Protein AF-A0A0G1DIU6-F1 (afdb_monomer_lite)

Radius of gyration: 13.84 Å; chains: 1; bounding box: 32×25×38 Å

Foldseek 3Di:
DPDFDDPPDDDDPVRVVVLVVVLVVVLVVLCVVCVVVVDDDSVVCNVCSSVVSCCVVRPVVPPPDDPD

Organism: NCBI:txid1619052

Sequence (68 aa):
MKSLPKLGSSLSAEHIAFLNTFSTSCRRSILEMTTNAASGHPGGSLSCIDYLSLLYAFIISQSGDPVI

Structure (mmCIF, N/CA/C/O backbone):
data_AF-A0A0G1DIU6-F1
#
_entry.id   AF-A0A0G1DIU6-F1
#
loop_
_atom_site.group_PDB
_atom_site.id
_atom_site.type_symbol
_atom_site.label_atom_id
_atom_site.label_alt_id
_atom_site.label_comp_id
_atom_site.label_asym_id
_atom_site.label_entity_id
_atom_site.label_seq_id
_atom_site.pdbx_PDB_ins_code
_atom_site.Cartn_x
_atom_site.Cartn_y
_atom_site.Cartn_z
_atom_site.occupancy
_atom_site.B_iso_or_equiv
_atom_site.auth_seq_id
_atom_site.auth_comp_id
_atom_site.auth_asym_id
_atom_site.auth_atom_id
_atom_site.pdbx_PDB_model_num
ATOM 1 N N . MET A 1 1 ? -20.325 7.735 5.399 1.00 47.41 1 MET A N 1
ATOM 2 C CA . MET A 1 1 ? -18.901 7.331 5.442 1.00 47.41 1 MET A CA 1
ATOM 3 C C . MET A 1 1 ? -18.687 6.484 6.682 1.00 47.41 1 MET A C 1
ATOM 5 O O . MET A 1 1 ? -19.166 6.884 7.735 1.00 47.41 1 MET A O 1
ATOM 9 N N . LYS A 1 2 ? -18.046 5.314 6.569 1.00 58.28 2 LYS A N 1
ATOM 10 C CA . LYS A 1 2 ? -17.616 4.552 7.755 1.00 58.28 2 LYS A CA 1
ATOM 11 C C . LYS A 1 2 ? -16.541 5.372 8.481 1.00 58.28 2 LYS A C 1
ATOM 13 O O . LYS A 1 2 ? -15.723 5.999 7.813 1.00 58.28 2 LYS A O 1
ATOM 18 N N . SER A 1 3 ? -16.597 5.438 9.808 1.00 75.44 3 SER A N 1
ATOM 19 C CA . SER A 1 3 ? -15.674 6.255 10.605 1.0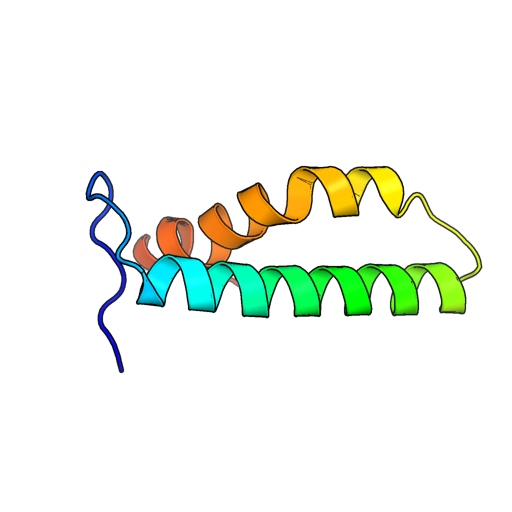0 75.44 3 SER A CA 1
ATOM 20 C C . SER A 1 3 ? -14.244 5.737 10.484 1.00 75.44 3 SER A C 1
ATOM 22 O O . SER A 1 3 ? -14.034 4.530 10.578 1.00 75.44 3 SER A O 1
ATOM 24 N N . LEU A 1 4 ? -13.272 6.639 10.339 1.00 83.00 4 LEU A N 1
ATOM 25 C CA . LEU A 1 4 ? -11.856 6.292 10.464 1.00 83.00 4 LEU A CA 1
ATOM 26 C C . LEU A 1 4 ? -11.568 5.724 11.868 1.00 83.00 4 LEU A C 1
ATOM 28 O O . LEU A 1 4 ? -12.196 6.162 12.842 1.00 83.00 4 LEU A O 1
ATOM 32 N N . PRO A 1 5 ? -10.641 4.758 12.001 1.00 87.94 5 PRO A N 1
ATOM 33 C CA . PRO A 1 5 ? -10.237 4.263 13.310 1.00 87.94 5 PRO A CA 1
ATOM 34 C C . PRO A 1 5 ? -9.576 5.384 14.114 1.00 87.94 5 PRO A C 1
ATOM 36 O O . PRO A 1 5 ? -8.728 6.106 13.596 1.00 87.94 5 PRO A O 1
ATOM 39 N N . LYS A 1 6 ? -9.907 5.501 15.403 1.00 87.06 6 LYS A N 1
ATOM 40 C CA . LYS A 1 6 ? -9.193 6.422 16.297 1.00 87.06 6 LYS A CA 1
ATOM 41 C C . LYS A 1 6 ? -7.743 5.967 16.452 1.00 87.06 6 LYS A C 1
ATOM 43 O O . LYS A 1 6 ? -7.487 4.769 16.607 1.00 87.06 6 LYS A O 1
ATOM 48 N N . LEU A 1 7 ? -6.803 6.905 16.457 1.00 86.94 7 LEU A N 1
ATOM 49 C CA . LEU A 1 7 ? -5.393 6.585 16.666 1.00 86.94 7 LEU A CA 1
ATOM 50 C C . LEU A 1 7 ? -5.191 5.830 17.994 1.00 86.94 7 LEU A C 1
ATOM 52 O O . LEU A 1 7 ? -5.777 6.186 19.015 1.00 86.94 7 LEU A O 1
ATOM 56 N N . GLY A 1 8 ? -4.397 4.758 17.963 1.00 84.25 8 GLY A N 1
ATOM 57 C CA . GLY A 1 8 ? -4.151 3.891 19.123 1.00 84.25 8 GLY A CA 1
ATOM 58 C C . GLY A 1 8 ? -5.245 2.854 19.409 1.00 84.25 8 GLY A C 1
ATOM 59 O O . GLY A 1 8 ? -5.066 2.019 20.293 1.00 84.25 8 GLY A O 1
ATOM 60 N N . SER A 1 9 ? -6.358 2.859 18.666 1.00 90.25 9 SER A N 1
ATOM 61 C CA . SER A 1 9 ? -7.367 1.796 18.749 1.00 90.25 9 SER A CA 1
ATOM 62 C C . SER A 1 9 ? -7.028 0.608 17.843 1.00 90.25 9 SER A C 1
ATOM 64 O O . SER A 1 9 ? -6.324 0.744 16.842 1.00 90.25 9 SER A O 1
ATOM 66 N N . SER A 1 10 ? -7.529 -0.577 18.201 1.00 93.06 10 SER A N 1
ATOM 67 C CA . SER A 1 10 ? -7.398 -1.771 17.360 1.00 93.06 10 SER A CA 1
ATOM 68 C C . SER A 1 10 ? -8.243 -1.653 16.089 1.00 93.06 10 SER A C 1
ATOM 70 O O . SER A 1 10 ? -9.336 -1.085 16.102 1.00 93.06 10 SER A O 1
ATOM 72 N N . LEU A 1 11 ? -7.749 -2.218 14.987 1.00 93.50 11 LEU A N 1
ATOM 73 C CA . LEU A 1 11 ? -8.474 -2.243 13.718 1.00 93.50 11 LEU A CA 1
ATOM 74 C C . LEU A 1 11 ? -9.580 -3.305 13.738 1.00 93.50 11 LEU A C 1
ATOM 76 O O . LEU A 1 11 ? -9.381 -4.406 14.247 1.00 93.50 11 LEU A O 1
ATOM 80 N N . SER A 1 12 ? -10.733 -2.986 13.145 1.00 95.44 12 SER A N 1
ATOM 81 C CA . SER A 1 12 ? -11.784 -3.971 12.899 1.00 95.44 12 SER A CA 1
ATOM 82 C C . SER A 1 12 ? -11.457 -4.813 11.662 1.00 95.44 12 SER A C 1
ATOM 84 O O . SER A 1 12 ? -10.587 -4.461 10.856 1.00 95.44 12 SER A O 1
ATOM 86 N N . ALA A 1 13 ? -12.196 -5.906 11.469 1.00 96.00 13 ALA A N 1
ATOM 87 C CA . ALA A 1 13 ? -12.064 -6.741 10.279 1.00 96.00 13 ALA A CA 1
ATOM 88 C C . ALA A 1 13 ? -12.311 -5.945 8.983 1.00 96.00 13 ALA A C 1
ATOM 90 O O . ALA A 1 13 ? -11.614 -6.138 7.989 1.00 96.00 13 ALA A O 1
ATOM 91 N N . GLU A 1 14 ? -13.248 -4.996 8.998 1.00 94.56 14 GLU A N 1
ATOM 92 C CA . GLU A 1 14 ? -13.549 -4.137 7.853 1.00 94.56 14 GLU A CA 1
ATOM 93 C C . GLU A 1 14 ? -12.409 -3.164 7.541 1.00 94.56 14 GLU A C 1
ATOM 95 O O . GLU A 1 14 ? -12.120 -2.929 6.369 1.00 94.56 14 GLU A O 1
ATOM 100 N N . HIS A 1 15 ? -11.745 -2.613 8.564 1.00 94.56 15 HIS A N 1
ATOM 101 C CA . HIS A 1 15 ? -10.561 -1.768 8.376 1.00 94.56 15 HIS A CA 1
ATOM 102 C C . HIS A 1 15 ? -9.428 -2.550 7.708 1.00 94.56 15 HIS A C 1
ATOM 104 O O . HIS A 1 15 ? -8.812 -2.058 6.763 1.00 94.56 15 HIS A O 1
ATOM 110 N N . ILE A 1 16 ? -9.190 -3.785 8.155 1.00 95.75 16 ILE A N 1
ATOM 111 C CA . ILE A 1 16 ? -8.179 -4.671 7.568 1.00 95.75 16 ILE A CA 1
ATOM 112 C C . ILE A 1 16 ? -8.550 -5.028 6.122 1.00 95.75 16 ILE A C 1
ATOM 114 O O . ILE A 1 16 ? -7.706 -4.953 5.233 1.00 95.75 16 ILE A O 1
ATOM 118 N N . ALA A 1 17 ? -9.817 -5.353 5.854 1.00 96.62 17 ALA A N 1
ATOM 119 C CA . ALA A 1 17 ? -10.290 -5.654 4.503 1.00 96.62 17 ALA A CA 1
ATOM 120 C C . ALA A 1 17 ? -10.128 -4.459 3.546 1.00 96.62 17 ALA A C 1
ATOM 122 O O . ALA A 1 17 ? -9.711 -4.631 2.396 1.00 96.62 17 ALA A O 1
ATOM 123 N N . PHE A 1 18 ? -10.409 -3.245 4.027 1.00 95.38 18 PHE A N 1
ATOM 124 C CA . PHE A 1 18 ? -10.163 -2.020 3.272 1.00 95.38 18 PHE A CA 1
ATOM 125 C C . PHE A 1 18 ? -8.674 -1.850 2.955 1.00 95.38 18 PHE A C 1
ATOM 127 O O . PHE A 1 18 ? -8.328 -1.679 1.787 1.00 95.38 18 PHE A O 1
ATOM 134 N N . LEU A 1 19 ? -7.796 -1.950 3.961 1.00 96.19 19 LEU A N 1
ATOM 135 C CA . LEU A 1 19 ? -6.350 -1.805 3.769 1.00 96.19 19 LEU A CA 1
ATOM 136 C C . LEU A 1 19 ? -5.799 -2.842 2.793 1.00 96.19 19 LEU A C 1
ATOM 138 O O . LEU A 1 19 ? -5.031 -2.470 1.915 1.00 96.19 19 LEU A O 1
ATOM 142 N N . ASN A 1 20 ? -6.243 -4.099 2.877 1.00 97.62 20 ASN A N 1
ATOM 143 C CA . ASN A 1 20 ? -5.848 -5.149 1.935 1.00 97.62 20 ASN A CA 1
ATOM 144 C C . ASN A 1 20 ? -6.269 -4.821 0.496 1.00 97.62 20 ASN A C 1
ATOM 146 O O . ASN A 1 20 ? -5.495 -5.007 -0.443 1.00 97.62 20 ASN A O 1
ATOM 150 N N . THR A 1 21 ? -7.490 -4.318 0.306 1.00 98.12 21 THR A N 1
ATOM 151 C CA . THR A 1 21 ? -7.993 -3.940 -1.025 1.00 98.12 21 THR A CA 1
ATOM 152 C C . THR A 1 21 ? -7.221 -2.745 -1.586 1.00 98.12 21 THR A C 1
ATOM 154 O O . THR A 1 21 ? -6.822 -2.736 -2.756 1.00 98.12 21 THR A O 1
ATOM 157 N N . PHE A 1 22 ? -6.980 -1.743 -0.741 1.00 96.94 22 PHE A N 1
ATOM 158 C CA . PHE A 1 22 ? -6.239 -0.542 -1.099 1.00 96.94 22 PHE A CA 1
ATOM 159 C C . PHE A 1 22 ? -4.782 -0.868 -1.442 1.00 96.94 22 PHE A C 1
ATOM 161 O O . PHE A 1 22 ? -4.326 -0.552 -2.540 1.00 96.94 22 PHE A O 1
ATOM 168 N N . SER A 1 23 ? -4.077 -1.596 -0.573 1.00 98.25 23 SER A N 1
ATOM 169 C CA . SER A 1 23 ? -2.678 -1.956 -0.790 1.00 98.25 23 SER A CA 1
ATOM 170 C C . SER A 1 23 ? -2.506 -2.871 -2.004 1.00 98.25 23 SER A C 1
ATOM 172 O O . SER A 1 23 ? -1.567 -2.687 -2.774 1.00 98.25 23 SER A O 1
ATOM 174 N N . THR A 1 24 ? -3.436 -3.797 -2.263 1.00 98.56 24 THR A N 1
ATOM 175 C CA . THR A 1 24 ? -3.453 -4.610 -3.498 1.00 98.56 24 THR A CA 1
ATOM 176 C C . THR A 1 24 ? -3.589 -3.739 -4.746 1.00 98.56 24 THR A C 1
ATOM 178 O O . THR A 1 24 ? -2.867 -3.940 -5.725 1.00 98.56 24 THR A O 1
ATOM 181 N N . SER A 1 25 ? -4.454 -2.724 -4.705 1.00 98.56 25 SER A N 1
ATOM 182 C CA . SER A 1 25 ? -4.595 -1.772 -5.811 1.00 98.56 25 SER A CA 1
ATOM 183 C C . SER A 1 25 ? -3.304 -0.981 -6.039 1.00 98.56 25 SER A C 1
ATOM 185 O O . SER A 1 25 ? -2.864 -0.858 -7.179 1.00 98.56 25 SER A O 1
ATOM 187 N N . CYS A 1 26 ? -2.639 -0.529 -4.971 1.00 98.25 26 CYS A N 1
ATOM 188 C CA . CYS A 1 26 ? -1.336 0.129 -5.070 1.00 98.25 26 CYS A CA 1
ATOM 189 C C . CYS A 1 26 ? -0.257 -0.793 -5.654 1.00 98.25 26 CYS A C 1
ATOM 191 O O . CYS A 1 26 ? 0.508 -0.359 -6.512 1.00 98.25 26 CYS A O 1
ATOM 193 N N . ARG A 1 27 ? -0.205 -2.068 -5.241 1.00 98.62 27 ARG A N 1
ATOM 194 C CA . ARG A 1 27 ? 0.733 -3.062 -5.797 1.00 98.62 27 ARG A CA 1
ATOM 195 C C . ARG A 1 27 ? 0.549 -3.231 -7.299 1.00 98.62 27 ARG A C 1
ATOM 197 O O . ARG A 1 27 ? 1.537 -3.235 -8.030 1.00 98.62 27 ARG A O 1
ATOM 204 N N . ARG A 1 28 ? -0.703 -3.325 -7.758 1.00 98.69 28 ARG A N 1
ATOM 205 C CA . ARG A 1 28 ? -1.024 -3.376 -9.188 1.00 98.69 28 ARG A CA 1
ATOM 206 C C . ARG A 1 28 ? -0.497 -2.135 -9.907 1.00 98.69 28 ARG A C 1
ATOM 208 O O . ARG A 1 28 ? 0.243 -2.289 -10.870 1.00 98.69 28 ARG A O 1
ATOM 215 N N . SER A 1 29 ? -0.795 -0.936 -9.405 1.00 98.56 29 SER A N 1
ATOM 216 C CA . SER A 1 29 ? -0.309 0.309 -10.015 1.00 98.56 29 SER A CA 1
ATOM 217 C C . SER A 1 29 ? 1.220 0.386 -10.055 1.00 98.56 29 SER A C 1
ATOM 219 O O . SER A 1 29 ? 1.780 0.771 -11.073 1.00 98.56 29 SER A O 1
ATOM 221 N N . ILE A 1 30 ? 1.916 -0.023 -8.988 1.00 98.50 30 ILE A N 1
ATOM 222 C CA . ILE A 1 30 ? 3.389 -0.075 -8.946 1.00 98.50 30 ILE A CA 1
ATOM 223 C C . ILE A 1 30 ? 3.934 -0.982 -10.052 1.00 98.50 30 ILE A C 1
ATOM 225 O O . ILE A 1 30 ? 4.870 -0.603 -10.760 1.00 98.50 30 ILE A O 1
ATOM 229 N N . LEU A 1 31 ? 3.357 -2.175 -10.206 1.00 98.56 31 LEU A N 1
ATOM 230 C CA . LEU A 1 31 ? 3.762 -3.119 -11.244 1.00 98.56 31 LEU A CA 1
ATOM 231 C C . LEU A 1 31 ? 3.471 -2.569 -12.640 1.00 98.56 31 LEU A C 1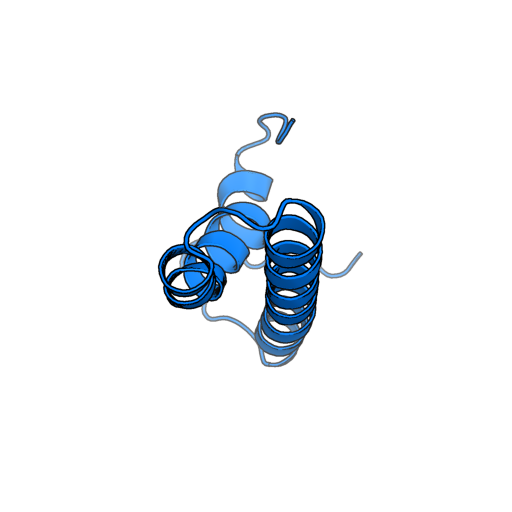
ATOM 233 O O . LEU A 1 31 ? 4.361 -2.596 -13.483 1.00 98.56 31 LEU A O 1
ATOM 237 N N . GLU A 1 32 ? 2.279 -2.020 -12.875 1.00 98.69 32 GLU A N 1
ATOM 238 C CA . GLU A 1 32 ? 1.910 -1.392 -14.149 1.00 98.69 32 GLU A CA 1
ATOM 239 C C . GLU A 1 32 ? 2.879 -0.255 -14.501 1.00 98.69 32 GLU A C 1
ATOM 241 O O . GLU A 1 32 ? 3.436 -0.234 -15.595 1.00 98.69 32 GLU A O 1
ATOM 246 N N . MET A 1 33 ? 3.152 0.653 -13.561 1.00 98.31 33 MET A N 1
ATOM 247 C CA . 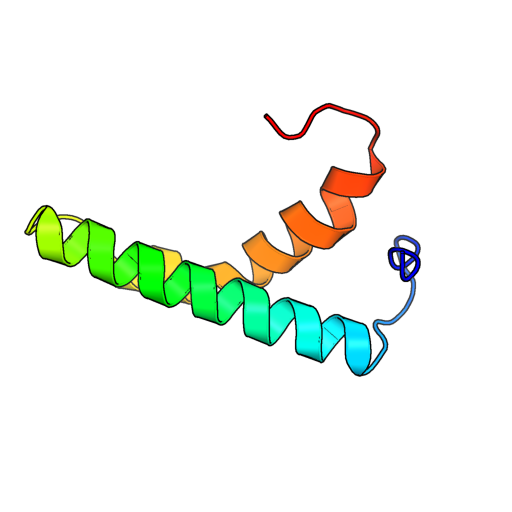MET A 1 33 ? 4.052 1.790 -13.766 1.00 98.31 33 MET A CA 1
ATOM 248 C C . MET A 1 33 ? 5.486 1.353 -14.079 1.00 98.31 33 MET A C 1
ATOM 250 O O . MET A 1 33 ? 6.072 1.830 -15.048 1.00 98.31 33 MET A O 1
ATOM 254 N N . THR A 1 34 ? 6.053 0.449 -13.276 1.00 98.19 34 THR A N 1
ATOM 255 C CA . THR A 1 34 ? 7.445 -0.009 -13.453 1.00 98.19 34 THR A CA 1
ATOM 256 C C . THR A 1 34 ? 7.619 -0.881 -14.694 1.00 98.19 34 THR A C 1
ATOM 258 O O . THR A 1 34 ? 8.629 -0.768 -15.386 1.00 98.19 34 THR A O 1
ATOM 261 N N . THR A 1 35 ? 6.610 -1.688 -15.033 1.00 98.31 35 THR A N 1
ATOM 262 C CA . THR A 1 35 ? 6.594 -2.480 -16.271 1.00 98.31 35 THR A CA 1
ATOM 263 C C . THR A 1 35 ? 6.518 -1.570 -17.492 1.00 98.31 35 THR A C 1
ATOM 265 O O . THR A 1 35 ? 7.340 -1.699 -18.394 1.00 98.31 35 THR A O 1
ATOM 268 N N . ASN A 1 36 ? 5.590 -0.607 -17.505 1.00 98.50 36 ASN A N 1
ATOM 269 C CA . ASN A 1 36 ? 5.428 0.330 -18.621 1.00 98.50 36 ASN A CA 1
ATOM 270 C C . ASN A 1 36 ? 6.667 1.212 -18.823 1.00 98.50 36 ASN A C 1
ATOM 272 O O . ASN A 1 36 ? 7.028 1.517 -19.955 1.00 98.50 36 ASN A O 1
ATOM 276 N N . ALA A 1 37 ? 7.333 1.607 -17.736 1.00 98.25 37 ALA A N 1
ATOM 277 C CA . ALA A 1 37 ? 8.571 2.379 -17.789 1.00 98.25 37 ALA A CA 1
ATOM 278 C C . ALA A 1 37 ? 9.820 1.527 -18.087 1.00 98.25 37 ALA A C 1
ATOM 280 O O . ALA A 1 37 ? 10.910 2.091 -18.203 1.00 98.25 37 ALA A O 1
ATOM 281 N N . ALA A 1 38 ? 9.689 0.193 -18.139 1.00 97.56 38 ALA A N 1
ATOM 282 C CA . ALA A 1 38 ? 10.786 -0.773 -18.249 1.00 97.56 38 ALA A CA 1
ATOM 283 C C . ALA A 1 38 ? 11.955 -0.498 -17.274 1.00 97.56 38 ALA A C 1
ATOM 285 O O . ALA A 1 38 ? 13.120 -0.749 -17.584 1.00 97.56 38 ALA A O 1
ATOM 286 N N . SER A 1 39 ? 11.655 0.070 -16.103 1.00 97.38 39 SER A N 1
ATOM 287 C CA . SER A 1 39 ? 12.649 0.541 -15.139 1.00 97.38 39 SER A CA 1
ATOM 288 C C . SER A 1 39 ? 12.074 0.643 -13.723 1.00 97.38 39 SER A C 1
ATOM 290 O O . SER A 1 39 ? 10.861 0.691 -13.512 1.00 97.38 39 SER A O 1
ATOM 292 N N . GLY A 1 40 ? 12.969 0.678 -12.733 1.00 94.69 40 GLY A N 1
ATOM 293 C CA . GLY A 1 40 ? 12.629 0.787 -11.313 1.00 94.69 40 GLY A CA 1
ATOM 294 C C . GLY A 1 40 ? 12.815 -0.513 -10.525 1.00 94.69 40 GLY A C 1
ATOM 295 O O . GLY A 1 40 ? 13.247 -1.532 -11.056 1.00 94.69 40 GLY A O 1
ATOM 296 N N . HIS A 1 41 ? 12.508 -0.456 -9.225 1.00 94.81 41 HIS A N 1
ATOM 297 C CA . HIS A 1 41 ? 12.671 -1.564 -8.275 1.00 94.81 41 HIS A CA 1
ATOM 298 C C . HIS A 1 41 ? 11.342 -1.860 -7.557 1.00 94.81 41 HIS A C 1
ATOM 300 O O . HIS A 1 41 ? 11.157 -1.427 -6.416 1.00 94.81 41 HIS A O 1
ATOM 306 N N . PRO A 1 42 ? 10.402 -2.595 -8.186 1.00 96.81 42 PRO A N 1
ATOM 307 C CA . PRO A 1 42 ? 9.086 -2.837 -7.596 1.00 96.81 42 PRO A CA 1
ATOM 308 C C . PRO A 1 42 ? 9.175 -3.615 -6.276 1.00 96.81 42 PRO A C 1
ATOM 310 O O . PRO A 1 42 ? 8.400 -3.355 -5.367 1.00 96.81 42 PRO A O 1
ATOM 313 N N . GLY A 1 43 ? 10.152 -4.514 -6.106 1.00 96.81 43 GLY A N 1
ATOM 314 C CA . GLY A 1 43 ? 10.291 -5.301 -4.874 1.00 96.81 43 GLY A CA 1
ATOM 315 C C . GLY A 1 43 ? 10.403 -4.456 -3.596 1.00 96.81 43 GLY A C 1
ATOM 316 O O . GLY A 1 43 ? 9.839 -4.827 -2.569 1.00 96.81 43 GLY A O 1
ATOM 317 N N . GLY A 1 44 ? 11.070 -3.297 -3.667 1.00 95.38 44 GLY A N 1
ATOM 318 C CA . GLY A 1 44 ? 11.223 -2.396 -2.522 1.00 95.38 44 GLY A CA 1
ATOM 319 C C . GLY A 1 44 ? 9.913 -1.725 -2.111 1.00 95.38 44 GLY A C 1
ATOM 320 O O . GLY A 1 44 ? 9.592 -1.678 -0.930 1.00 95.38 44 GLY A O 1
ATOM 321 N N . SER A 1 45 ? 9.123 -1.247 -3.073 1.00 96.38 45 SER A N 1
ATOM 322 C CA . SER A 1 45 ? 7.825 -0.632 -2.785 1.00 96.38 45 SER A CA 1
ATOM 323 C C . SER A 1 45 ? 6.762 -1.672 -2.428 1.00 96.38 45 SER A C 1
ATOM 325 O O . SER A 1 45 ? 5.978 -1.449 -1.512 1.00 96.38 45 SER A O 1
ATOM 327 N N . LEU A 1 46 ? 6.758 -2.842 -3.074 1.00 97.94 46 LEU A N 1
ATOM 328 C CA . LEU A 1 46 ? 5.820 -3.931 -2.776 1.00 97.94 46 LEU A CA 1
ATOM 329 C C . LEU A 1 46 ? 5.975 -4.488 -1.350 1.00 97.94 46 LEU A C 1
ATOM 331 O O . LEU A 1 46 ? 4.976 -4.918 -0.768 1.00 97.94 46 LEU A O 1
ATOM 335 N N . SER A 1 47 ? 7.193 -4.488 -0.794 1.00 97.56 47 SER A N 1
ATOM 336 C CA . SER A 1 47 ? 7.463 -5.006 0.555 1.00 97.56 47 SER A CA 1
ATOM 337 C C . SER A 1 47 ? 6.983 -4.072 1.668 1.00 97.56 47 SER A C 1
ATOM 339 O O . SER A 1 47 ? 6.599 -4.547 2.734 1.00 97.56 47 SER A O 1
ATOM 341 N N . CYS A 1 48 ? 6.951 -2.758 1.427 1.00 97.75 48 CYS A N 1
ATOM 342 C CA . CYS A 1 48 ? 6.554 -1.766 2.430 1.00 97.75 48 CYS A CA 1
ATOM 343 C C . CYS A 1 48 ? 5.128 -1.220 2.252 1.00 97.75 48 CYS A C 1
ATOM 345 O O . CYS A 1 48 ? 4.643 -0.476 3.107 1.00 97.75 48 CYS A O 1
ATOM 347 N N . ILE A 1 49 ? 4.434 -1.576 1.167 1.00 98.06 49 ILE A N 1
ATOM 348 C CA . ILE A 1 49 ? 3.183 -0.915 0.773 1.00 98.06 49 ILE A CA 1
ATOM 349 C C . ILE A 1 49 ? 2.041 -1.046 1.789 1.00 98.06 49 ILE A C 1
ATOM 351 O O . ILE A 1 49 ? 1.217 -0.139 1.867 1.00 98.06 49 ILE A O 1
ATOM 355 N N . ASP A 1 50 ? 1.982 -2.111 2.596 1.00 97.50 50 ASP A N 1
ATOM 356 C CA . ASP A 1 50 ? 0.946 -2.239 3.634 1.00 97.50 50 ASP A CA 1
ATOM 357 C C . ASP A 1 50 ? 1.146 -1.209 4.758 1.00 97.50 50 ASP A C 1
ATOM 359 O O . ASP A 1 50 ? 0.176 -0.606 5.222 1.00 97.50 50 ASP A O 1
ATOM 363 N N . TYR A 1 51 ? 2.400 -0.926 5.136 1.00 96.81 51 TYR A N 1
ATOM 364 C CA . TYR A 1 51 ? 2.721 0.124 6.108 1.00 96.81 51 TYR A CA 1
ATOM 365 C C . TYR A 1 51 ? 2.339 1.504 5.581 1.00 96.81 51 TYR A C 1
ATOM 367 O O . TYR A 1 51 ? 1.693 2.279 6.285 1.00 96.81 51 TYR A O 1
ATOM 375 N N . LEU A 1 52 ? 2.702 1.802 4.330 1.00 96.44 52 LEU A N 1
ATOM 376 C CA . LEU A 1 52 ? 2.367 3.078 3.696 1.00 96.44 52 LEU A CA 1
ATOM 377 C C . LEU A 1 52 ? 0.852 3.238 3.530 1.00 96.44 52 LEU A C 1
ATOM 379 O O . LEU A 1 52 ? 0.315 4.313 3.781 1.00 96.44 52 LEU A O 1
ATOM 383 N N . SER A 1 53 ? 0.155 2.155 3.187 1.00 95.69 53 SER A N 1
ATOM 384 C CA . SER A 1 53 ? -1.305 2.132 3.090 1.00 95.69 53 SER A CA 1
ATOM 385 C C . SER A 1 53 ? -1.964 2.501 4.416 1.00 95.69 53 SER A C 1
ATOM 387 O O . SER A 1 53 ? -2.827 3.374 4.443 1.00 95.69 53 SER A O 1
ATOM 389 N N . LEU A 1 54 ? -1.526 1.897 5.526 1.00 94.56 54 LEU A N 1
ATOM 390 C CA . LEU A 1 54 ? -2.021 2.232 6.862 1.00 94.56 54 LEU A CA 1
ATOM 391 C C . LEU A 1 54 ? -1.719 3.690 7.234 1.00 94.56 54 LEU A C 1
ATOM 393 O O . LEU A 1 54 ? -2.610 4.410 7.688 1.00 94.56 54 LEU A O 1
ATOM 397 N N . LEU A 1 55 ? -0.470 4.119 7.031 1.00 93.38 55 LEU A N 1
ATOM 398 C CA . LEU A 1 55 ? -0.005 5.458 7.379 1.00 93.38 55 LEU A CA 1
ATOM 399 C C . LEU A 1 55 ? -0.829 6.535 6.666 1.00 93.38 55 LEU A C 1
ATOM 401 O O . LEU A 1 55 ? -1.385 7.412 7.322 1.00 93.38 55 LEU A O 1
ATOM 405 N N . TYR A 1 56 ? -0.954 6.454 5.343 1.00 91.81 56 TYR A N 1
ATOM 406 C CA . TYR A 1 56 ? -1.642 7.485 4.568 1.00 91.81 56 TYR A CA 1
ATOM 407 C C . TYR A 1 56 ? -3.164 7.396 4.676 1.00 91.81 56 TYR A C 1
ATOM 409 O O . TYR A 1 56 ? -3.821 8.428 4.800 1.00 91.81 56 TYR A O 1
ATOM 417 N N . ALA A 1 57 ? -3.742 6.191 4.670 1.00 90.62 57 ALA A N 1
ATOM 418 C CA . ALA A 1 57 ? -5.195 6.057 4.690 1.00 90.62 57 ALA A CA 1
ATOM 419 C C . ALA A 1 57 ? -5.794 6.340 6.071 1.00 90.62 57 ALA A C 1
ATOM 421 O O . ALA A 1 57 ? -6.871 6.934 6.145 1.00 90.62 57 ALA A O 1
ATOM 422 N N . PHE A 1 58 ? -5.134 5.918 7.158 1.00 91.06 58 PHE A N 1
ATOM 423 C CA . PHE A 1 58 ? -5.720 5.946 8.503 1.00 91.06 58 PHE A CA 1
ATOM 424 C C . PHE A 1 58 ? -4.980 6.814 9.515 1.00 91.06 58 PHE A C 1
ATOM 426 O O . PHE A 1 58 ? -5.601 7.148 10.513 1.00 91.06 58 PHE A O 1
ATOM 433 N N . ILE A 1 59 ? -3.710 7.181 9.332 1.00 89.94 59 ILE A N 1
ATOM 434 C CA . ILE A 1 59 ? -2.995 8.013 10.319 1.00 89.94 59 ILE A CA 1
ATOM 435 C C . ILE A 1 59 ? -2.949 9.465 9.850 1.00 89.94 59 ILE A C 1
ATOM 437 O O . ILE A 1 59 ? -3.516 10.337 10.503 1.00 89.94 59 ILE A O 1
ATOM 441 N N . ILE A 1 60 ? -2.317 9.723 8.705 1.00 89.06 60 ILE A N 1
ATOM 442 C CA . ILE A 1 60 ? -2.127 11.083 8.181 1.00 89.06 60 ILE A CA 1
ATOM 443 C C . ILE A 1 60 ? -3.475 11.723 7.829 1.00 89.06 60 ILE A C 1
ATOM 445 O O . ILE A 1 60 ? -3.680 12.896 8.107 1.00 89.06 60 ILE A O 1
ATOM 449 N N . SER A 1 61 ? -4.443 10.952 7.328 1.00 83.94 61 SER A N 1
ATOM 450 C CA . SER A 1 61 ? -5.797 11.451 7.031 1.00 83.94 61 SER A CA 1
ATOM 451 C C . SER A 1 61 ? -6.533 12.060 8.233 1.00 83.94 61 SER A C 1
ATOM 453 O O . SER A 1 61 ? -7.535 12.750 8.053 1.00 83.94 61 SER A O 1
ATOM 455 N N . GLN A 1 62 ? -6.050 11.820 9.456 1.00 83.88 62 GLN A N 1
ATOM 456 C CA . GLN A 1 62 ? -6.607 12.379 10.685 1.00 83.88 62 GLN A CA 1
ATOM 457 C C . GLN A 1 62 ? -5.910 13.666 11.152 1.00 83.88 62 GLN A C 1
ATOM 459 O O . GLN A 1 62 ? -6.408 14.286 12.090 1.00 83.88 62 GLN A O 1
ATOM 464 N N . SER A 1 63 ? -4.787 14.085 10.548 1.00 83.44 63 SER A N 1
ATOM 465 C CA . SER A 1 63 ? -4.065 15.291 10.991 1.00 83.44 63 SER A CA 1
ATOM 466 C C . SER A 1 63 ? -4.784 16.592 10.623 1.00 83.44 63 SER A C 1
ATOM 468 O O . SER A 1 63 ? -4.476 17.641 11.179 1.00 83.44 63 SER A O 1
ATOM 470 N N . GLY A 1 64 ? -5.767 16.529 9.717 1.00 79.12 64 GLY A N 1
ATOM 471 C CA . GLY A 1 64 ? -6.455 17.704 9.180 1.00 79.12 64 GLY A CA 1
ATOM 472 C C . GLY A 1 64 ? -5.635 18.460 8.132 1.00 79.12 64 GLY A C 1
ATOM 473 O O . GLY A 1 64 ? -6.173 19.361 7.489 1.00 79.12 64 GLY A O 1
ATOM 474 N N . ASP A 1 65 ? -4.377 18.068 7.92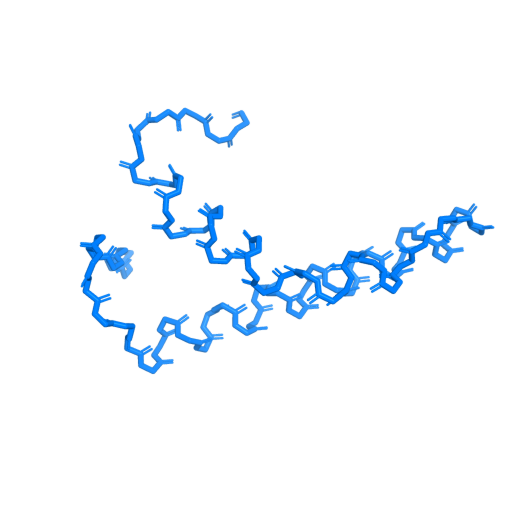1 1.00 80.94 65 ASP A N 1
ATOM 475 C CA . ASP A 1 65 ? -3.557 18.585 6.836 1.00 80.94 65 ASP A CA 1
ATOM 476 C C . ASP A 1 65 ? -4.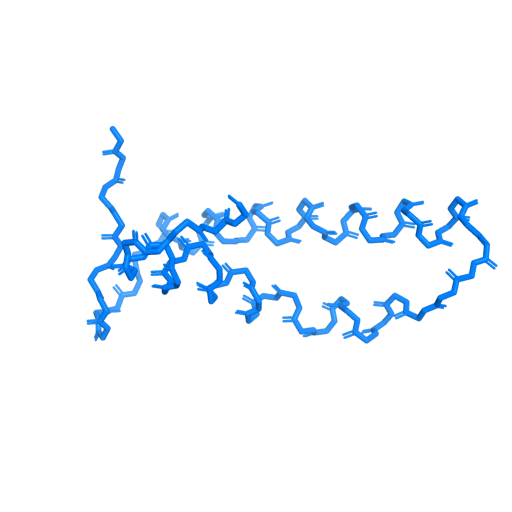015 17.980 5.504 1.00 80.94 65 ASP A C 1
ATOM 478 O O . ASP A 1 65 ? -4.369 16.794 5.444 1.00 80.94 65 ASP A O 1
ATOM 482 N N . PRO A 1 66 ? -4.002 18.762 4.415 1.00 76.44 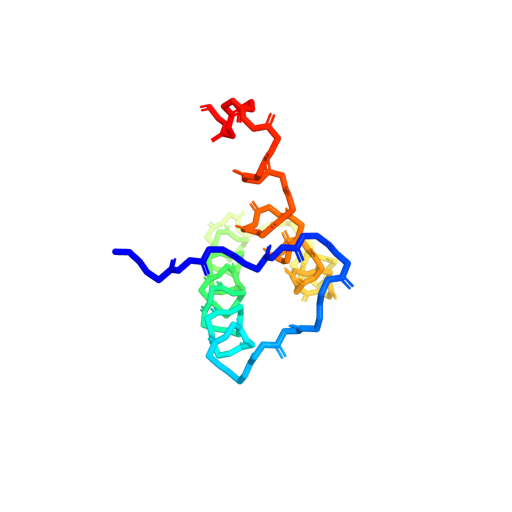66 PRO A N 1
ATOM 483 C CA . PRO A 1 66 ? -4.263 18.226 3.094 1.00 76.44 66 PRO A CA 1
ATOM 484 C C . PRO A 1 66 ? -3.211 17.170 2.752 1.00 76.44 66 PRO A C 1
ATOM 486 O O . PRO A 1 66 ? -2.004 17.421 2.733 1.00 76.44 66 PRO A O 1
ATOM 489 N N . VAL A 1 67 ? -3.692 15.964 2.474 1.00 70.31 67 VAL A N 1
ATOM 490 C CA . VAL A 1 67 ? -2.888 14.918 1.857 1.00 70.31 67 VAL A CA 1
ATOM 491 C C . VAL A 1 67 ? -3.022 15.137 0.355 1.00 70.31 67 VAL A C 1
ATOM 493 O O . VAL A 1 67 ? -3.965 14.627 -0.249 1.00 70.31 67 VAL A O 1
ATOM 496 N N . ILE A 1 68 ? -2.056 15.883 -0.200 1.00 62.00 68 ILE A N 1
ATOM 497 C CA . ILE A 1 68 ? -1.975 16.428 -1.575 1.00 62.00 68 ILE A CA 1
ATOM 498 C C . ILE A 1 68 ? -2.716 17.762 -1.752 1.00 62.00 68 ILE A C 1
ATOM 500 O O . ILE A 1 68 ? -3.920 17.840 -1.428 1.00 62.00 68 ILE A O 1
#

InterPro domains:
  IPR029061 Thiamin diphosphate-binding fold [SSF52518] (12-60)
  IPR049557 Transketolase conserved site [PS00801] (27-47)

Secondary structure (DSSP, 8-state):
-PPPPPTTSPPPHHHHHHHHHHHHHHHHHHHHHHHHTT-S-HHHHHHHHHHHHHIIIIIGGGSSS---

pLDDT: mean 91.61, std 10.1, range [47.41, 98.69]